Protein AF-A0A1F4UQS0-F1 (afdb_monomer_lite)

Sequence (115 aa):
MASIRRDNPEANWGNLLTGVVILVLIAAFSIWYFGNTSEDRGGLLNEIFNAQETQTEETAGTPNIVTVQAGEGLWQVAERVCGDGEMYNLIAAENGLSVWSEISEGQELTVSCNY

Secondary structure (DSSP, 8-state):
-HHHHHH-TTS-HHHHHHHHHHHHHHHHHHHHHHHT----HHHHHHHHHHHT-S-----TT-PEEEEPPTT--HHHHHHHHHS-GGGHHHHHHHTT--TT----TT-EEEE----

Structure (mmCIF, N/CA/C/O backbone):
data_AF-A0A1F4UQS0-F1
#
_entry.id   AF-A0A1F4UQS0-F1
#
loop_
_atom_site.group_PDB
_atom_site.id
_atom_site.type_symbol
_atom_site.label_atom_id
_atom_site.label_alt_id
_atom_site.label_comp_id
_atom_site.label_asym_id
_atom_site.label_entity_id
_atom_site.label_seq_id
_atom_site.pdbx_PDB_ins_code
_atom_site.Cartn_x
_atom_site.Cartn_y
_atom_site.Cartn_z
_atom_site.occupancy
_atom_site.B_iso_or_equiv
_atom_site.auth_seq_id
_atom_site.auth_comp_id
_atom_site.auth_asym_id
_atom_site.auth_atom_id
_atom_site.pdbx_PDB_model_num
ATOM 1 N N . MET A 1 1 ? 31.991 5.764 -45.089 1.00 57.94 1 MET A N 1
ATOM 2 C CA . MET A 1 1 ? 32.653 4.634 -44.387 1.00 57.94 1 MET A CA 1
ATOM 3 C C . MET A 1 1 ? 34.148 4.487 -44.694 1.00 57.94 1 MET A C 1
ATOM 5 O O . MET A 1 1 ? 34.861 4.071 -43.793 1.00 57.94 1 MET A O 1
ATOM 9 N N . ALA A 1 2 ? 34.643 4.793 -45.905 1.00 60.75 2 ALA A N 1
ATOM 10 C CA . ALA A 1 2 ? 36.057 4.578 -46.264 1.00 60.75 2 ALA A CA 1
ATOM 11 C C . ALA A 1 2 ? 37.062 5.450 -45.478 1.00 60.75 2 ALA A C 1
ATOM 13 O O . ALA A 1 2 ? 38.139 4.975 -45.140 1.00 60.75 2 ALA A O 1
ATOM 14 N N . SER A 1 3 ? 36.695 6.689 -45.130 1.00 64.88 3 SER A N 1
ATOM 15 C CA . SER A 1 3 ? 37.529 7.578 -44.307 1.00 64.88 3 SER A CA 1
ATOM 16 C C . SER A 1 3 ? 37.715 7.059 -42.877 1.00 64.88 3 SER A C 1
ATOM 18 O O . SER A 1 3 ? 38.834 7.006 -42.394 1.00 64.88 3 SER A O 1
ATOM 20 N N . ILE A 1 4 ? 36.645 6.586 -42.232 1.00 68.50 4 ILE A N 1
ATOM 21 C CA . ILE A 1 4 ? 36.682 6.187 -40.814 1.00 68.50 4 ILE A CA 1
ATOM 22 C C . ILE A 1 4 ? 37.437 4.863 -40.601 1.00 68.50 4 ILE A C 1
ATOM 24 O O . ILE A 1 4 ? 38.118 4.689 -39.597 1.00 68.50 4 ILE A O 1
ATOM 28 N N . ARG A 1 5 ? 37.382 3.939 -41.574 1.00 69.06 5 ARG A N 1
ATOM 29 C CA . ARG A 1 5 ? 38.172 2.691 -41.525 1.00 69.06 5 ARG A CA 1
ATOM 30 C C . ARG A 1 5 ? 39.670 2.935 -41.673 1.00 69.06 5 ARG A C 1
ATOM 32 O O . ARG A 1 5 ? 40.458 2.204 -41.092 1.00 69.06 5 ARG A O 1
ATOM 39 N N . ARG A 1 6 ? 40.054 3.944 -42.458 1.00 72.50 6 ARG A N 1
ATOM 40 C CA . ARG A 1 6 ? 41.457 4.320 -42.660 1.00 72.50 6 ARG A CA 1
ATOM 41 C C . ARG A 1 6 ? 42.071 4.887 -41.379 1.00 72.50 6 ARG A C 1
ATOM 43 O O . ARG A 1 6 ? 43.238 4.637 -41.114 1.00 72.50 6 ARG A O 1
ATOM 50 N N . ASP A 1 7 ? 41.276 5.609 -40.595 1.00 81.00 7 ASP A N 1
ATOM 51 C CA . ASP A 1 7 ? 41.738 6.246 -39.362 1.00 81.00 7 ASP A CA 1
ATOM 52 C C . ASP A 1 7 ? 41.728 5.263 -38.162 1.00 81.00 7 ASP A C 1
ATOM 54 O O . ASP A 1 7 ? 42.410 5.501 -37.170 1.00 81.00 7 ASP A O 1
ATOM 58 N N . ASN A 1 8 ? 41.008 4.132 -38.259 1.00 78.12 8 ASN A N 1
ATOM 59 C CA . ASN A 1 8 ? 41.021 3.046 -37.269 1.00 78.12 8 ASN A CA 1
ATOM 60 C C . ASN A 1 8 ? 41.015 1.648 -37.942 1.00 78.12 8 ASN A C 1
ATOM 62 O O . ASN A 1 8 ? 39.949 1.024 -38.066 1.00 78.12 8 ASN A O 1
ATOM 66 N N . PRO A 1 9 ? 42.189 1.170 -38.409 1.00 78.31 9 PRO A N 1
ATOM 67 C CA . PRO A 1 9 ? 42.309 -0.074 -39.172 1.00 78.31 9 PRO A CA 1
ATOM 68 C C . PRO A 1 9 ? 42.190 -1.343 -38.314 1.00 78.31 9 PRO A C 1
ATOM 70 O O . PRO A 1 9 ? 41.773 -2.374 -38.832 1.00 78.31 9 PRO A O 1
ATOM 73 N N . GLU A 1 10 ? 42.499 -1.262 -37.015 1.00 82.44 10 GLU A N 1
ATOM 74 C CA . GLU A 1 10 ? 42.408 -2.386 -36.064 1.00 82.44 10 GLU A CA 1
ATOM 75 C C . GLU A 1 10 ? 40.972 -2.620 -35.557 1.00 82.44 10 GLU A C 1
ATOM 77 O O . GLU A 1 10 ? 40.670 -3.632 -34.921 1.00 82.44 10 GLU A O 1
ATOM 82 N N . ALA A 1 11 ? 40.051 -1.684 -35.816 1.00 79.44 11 ALA A N 1
ATOM 83 C CA . ALA A 1 11 ? 38.670 -1.815 -35.374 1.00 79.44 11 ALA A CA 1
ATOM 84 C C . ALA A 1 11 ? 37.922 -2.920 -36.133 1.00 79.44 11 ALA A C 1
ATOM 86 O O . ALA A 1 11 ? 37.892 -2.969 -37.363 1.00 79.44 11 ALA A O 1
ATOM 87 N N . ASN A 1 12 ? 37.202 -3.764 -35.391 1.00 84.00 12 ASN A N 1
ATOM 88 C CA . ASN A 1 12 ? 36.303 -4.755 -35.972 1.00 84.00 12 ASN A CA 1
ATOM 89 C C . ASN A 1 12 ? 34.959 -4.108 -36.348 1.00 84.00 12 ASN A C 1
ATOM 91 O O . ASN A 1 12 ? 33.959 -4.180 -35.628 1.00 84.00 12 ASN A O 1
ATOM 95 N N . TRP A 1 13 ? 34.955 -3.466 -37.515 1.00 83.38 13 TRP A N 1
ATOM 96 C CA . TRP A 1 13 ? 33.788 -2.808 -38.104 1.00 83.38 13 TRP A CA 1
ATOM 97 C C . TRP A 1 13 ? 32.611 -3.761 -38.354 1.00 83.38 13 TRP A C 1
ATOM 99 O O . TRP A 1 13 ? 31.471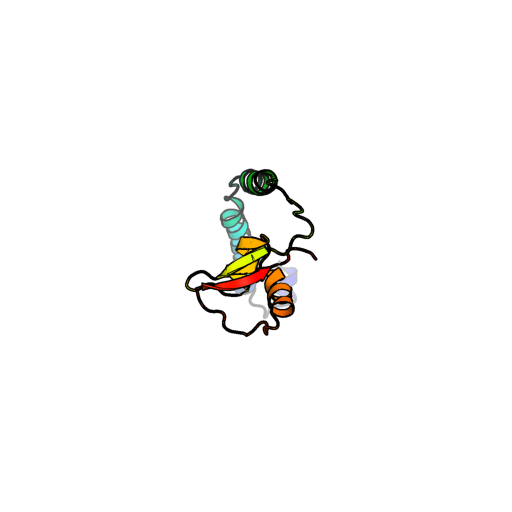 -3.303 -38.385 1.00 83.38 13 TRP A O 1
ATOM 109 N N . GLY A 1 14 ? 32.868 -5.066 -38.506 1.00 86.19 14 GLY A N 1
ATOM 110 C CA . GLY A 1 14 ? 31.823 -6.084 -38.621 1.00 86.19 14 GLY A CA 1
ATOM 111 C C . GLY A 1 14 ? 31.003 -6.179 -37.338 1.00 86.19 14 GLY A C 1
ATOM 112 O O . GLY A 1 14 ? 29.790 -5.998 -37.371 1.00 86.19 14 GLY A O 1
ATOM 113 N N . ASN A 1 15 ? 31.669 -6.348 -36.195 1.00 88.88 15 ASN A N 1
ATOM 114 C CA . ASN A 1 15 ? 31.002 -6.434 -34.893 1.00 88.88 15 ASN A CA 1
ATOM 115 C C . ASN A 1 15 ? 30.324 -5.114 -34.493 1.00 88.88 15 ASN A C 1
ATOM 117 O O . ASN A 1 15 ? 29.232 -5.140 -33.928 1.00 88.88 15 ASN A O 1
ATOM 121 N N . LEU A 1 16 ? 30.933 -3.966 -34.820 1.00 89.25 16 LEU A N 1
ATOM 122 C CA . LEU A 1 16 ? 30.338 -2.648 -34.569 1.00 89.25 16 LEU A CA 1
ATOM 123 C C . LEU A 1 16 ? 29.018 -2.471 -35.334 1.00 89.25 16 LEU A C 1
ATOM 125 O O . LEU A 1 16 ? 28.022 -2.042 -34.754 1.00 89.25 16 LEU A O 1
ATOM 129 N N . LEU A 1 17 ? 28.995 -2.827 -36.623 1.00 89.88 17 LEU A N 1
ATOM 130 C CA . LEU A 1 17 ? 27.776 -2.760 -37.431 1.00 89.88 17 LEU A CA 1
ATOM 131 C C . LEU A 1 17 ? 26.716 -3.738 -36.921 1.00 89.88 17 LEU A C 1
ATOM 133 O O . LEU A 1 17 ? 25.557 -3.349 -36.804 1.00 89.88 17 LEU A O 1
ATOM 137 N N . THR A 1 18 ? 27.105 -4.959 -36.545 1.00 91.94 18 THR A N 1
ATOM 138 C CA . THR A 1 18 ? 26.193 -5.935 -35.930 1.00 91.94 18 THR A CA 1
ATOM 139 C C . THR A 1 18 ? 25.558 -5.383 -34.654 1.00 91.94 18 THR A C 1
ATOM 141 O O . THR A 1 18 ? 24.345 -5.484 -34.484 1.00 91.94 18 THR A O 1
ATOM 144 N N . GLY A 1 19 ? 26.342 -4.735 -33.787 1.00 93.38 19 GLY A N 1
ATOM 145 C CA . GLY A 1 19 ? 25.832 -4.104 -32.568 1.00 93.38 19 GLY A CA 1
ATOM 146 C C . GLY A 1 19 ? 24.818 -2.993 -32.853 1.00 93.38 19 GLY A C 1
ATOM 147 O O . GLY A 1 19 ? 23.739 -2.979 -32.264 1.00 93.38 19 GLY A O 1
ATOM 148 N N . VAL A 1 20 ? 25.116 -2.101 -33.804 1.00 95.44 20 VAL A N 1
ATOM 149 C CA . VAL A 1 20 ? 24.188 -1.025 -34.203 1.00 95.44 20 VAL A CA 1
ATOM 150 C C . VAL A 1 20 ? 22.894 -1.596 -34.789 1.00 95.44 20 VAL A C 1
ATOM 152 O O . VAL A 1 20 ? 21.811 -1.122 -34.451 1.00 95.44 20 VAL A O 1
ATOM 155 N N . VAL A 1 21 ? 22.979 -2.643 -35.614 1.00 96.38 21 VAL A N 1
ATOM 156 C CA . VAL A 1 21 ? 21.799 -3.316 -36.181 1.00 96.38 21 VAL A CA 1
ATOM 157 C C . VAL A 1 21 ? 20.930 -3.925 -35.081 1.00 96.38 21 VAL A C 1
ATOM 159 O O . VAL A 1 21 ? 19.716 -3.739 -35.105 1.00 96.38 21 VAL A O 1
ATOM 162 N N . ILE A 1 22 ? 21.528 -4.585 -34.085 1.00 96.38 22 ILE A N 1
ATOM 163 C CA . ILE A 1 22 ? 20.788 -5.151 -32.947 1.00 96.38 22 ILE A CA 1
ATOM 164 C C . ILE A 1 22 ? 20.047 -4.050 -32.174 1.00 96.38 22 ILE A C 1
ATOM 166 O O . ILE A 1 22 ? 18.867 -4.216 -31.875 1.00 96.38 22 ILE A O 1
ATOM 170 N N . LEU A 1 23 ? 20.691 -2.910 -31.900 1.00 95.75 23 LEU A N 1
ATOM 171 C CA . LEU A 1 23 ? 20.048 -1.792 -31.196 1.00 95.75 23 LEU A CA 1
ATOM 172 C C . LEU A 1 23 ? 18.851 -1.225 -31.973 1.00 95.75 23 LEU A C 1
ATOM 174 O O . LEU A 1 23 ? 17.804 -0.964 -31.381 1.00 95.75 23 LEU A O 1
ATOM 178 N N . VAL A 1 24 ? 18.977 -1.083 -33.296 1.00 96.56 24 VAL A N 1
ATOM 179 C CA . VAL A 1 24 ? 17.876 -0.622 -34.158 1.00 96.56 24 VAL A CA 1
ATOM 180 C C . VAL A 1 24 ? 16.722 -1.628 -34.166 1.00 96.56 24 VAL A C 1
ATOM 182 O O . VAL A 1 24 ? 15.564 -1.225 -34.060 1.00 96.56 24 VAL A O 1
ATOM 185 N N . LEU A 1 25 ? 17.020 -2.930 -34.238 1.00 96.31 25 LEU A N 1
ATOM 186 C CA . LEU A 1 25 ? 16.005 -3.986 -34.198 1.00 96.31 25 LEU A CA 1
ATOM 187 C C . LEU A 1 25 ? 15.268 -4.023 -32.856 1.00 96.31 25 LEU A C 1
ATOM 189 O O . LEU A 1 25 ? 14.046 -4.117 -32.854 1.00 96.31 25 LEU A O 1
ATOM 193 N N . ILE A 1 26 ? 15.978 -3.900 -31.730 1.00 95.19 26 ILE A N 1
ATOM 194 C CA . ILE A 1 26 ? 15.362 -3.847 -30.395 1.00 95.19 26 ILE A CA 1
ATOM 195 C C . ILE A 1 26 ? 14.465 -2.615 -30.259 1.00 95.19 26 ILE A C 1
ATOM 197 O O . ILE A 1 26 ? 13.356 -2.731 -29.741 1.00 95.19 26 ILE A O 1
ATOM 201 N N . ALA A 1 27 ? 14.908 -1.447 -30.733 1.00 93.06 27 ALA A N 1
ATOM 202 C CA . ALA A 1 27 ? 14.107 -0.227 -30.683 1.00 93.06 27 ALA A CA 1
ATOM 203 C C . ALA A 1 27 ? 12.825 -0.360 -31.523 1.00 93.06 27 ALA A C 1
ATOM 205 O O . ALA A 1 27 ? 11.733 -0.082 -31.030 1.00 93.06 27 ALA A O 1
ATOM 206 N N . ALA A 1 28 ? 12.941 -0.859 -32.758 1.00 93.31 28 ALA A N 1
ATOM 207 C CA . ALA A 1 28 ? 11.793 -1.097 -33.632 1.00 93.31 28 ALA A CA 1
ATOM 208 C C . ALA A 1 28 ? 10.840 -2.159 -33.058 1.00 93.31 28 ALA A C 1
ATOM 210 O O . ALA A 1 28 ? 9.626 -1.961 -33.048 1.00 93.31 28 ALA A O 1
ATOM 211 N N . PHE A 1 29 ? 11.385 -3.256 -32.526 1.00 94.25 29 PHE A N 1
ATOM 212 C CA . PHE A 1 29 ? 10.613 -4.311 -31.874 1.00 94.25 29 PHE A CA 1
ATOM 213 C C . PHE A 1 29 ? 9.909 -3.808 -30.614 1.00 94.25 29 PHE A C 1
ATOM 215 O O . PHE A 1 29 ? 8.754 -4.146 -30.407 1.00 94.25 29 PHE A O 1
ATOM 222 N N . SER A 1 30 ? 10.551 -2.960 -29.808 1.00 91.56 30 SER A N 1
ATOM 223 C CA . SER A 1 30 ? 9.928 -2.360 -28.620 1.00 91.56 30 SER A CA 1
ATOM 224 C C . SER A 1 30 ? 8.748 -1.469 -29.009 1.00 91.56 30 SER A C 1
ATOM 226 O O . SER A 1 30 ? 7.683 -1.572 -28.409 1.00 91.56 30 SER A O 1
ATOM 228 N N . ILE A 1 31 ? 8.890 -0.648 -30.055 1.00 90.75 31 ILE A N 1
ATOM 229 C CA . ILE A 1 31 ? 7.789 0.186 -30.561 1.00 90.75 31 ILE A CA 1
ATOM 230 C C . ILE A 1 31 ? 6.644 -0.685 -31.093 1.00 90.75 31 ILE A C 1
ATOM 232 O O . ILE A 1 31 ? 5.485 -0.378 -30.848 1.00 90.75 31 ILE A O 1
ATOM 236 N N . TRP A 1 32 ? 6.941 -1.787 -31.782 1.00 89.06 32 TRP A N 1
ATOM 237 C CA . TRP A 1 32 ? 5.914 -2.700 -32.289 1.00 89.06 32 TRP A CA 1
ATOM 238 C C . TRP A 1 32 ? 5.230 -3.514 -31.175 1.00 89.06 32 TRP A C 1
ATOM 240 O O . TRP A 1 32 ? 4.007 -3.624 -31.154 1.00 89.06 32 TRP A O 1
ATOM 250 N N . TYR A 1 33 ? 6.003 -4.036 -30.221 1.00 89.12 33 TYR A N 1
ATOM 251 C CA . TYR A 1 33 ? 5.522 -4.873 -29.121 1.00 89.12 33 TYR A CA 1
ATOM 252 C C . TYR A 1 33 ? 4.730 -4.072 -28.081 1.00 89.12 33 TYR A C 1
ATOM 254 O O . TYR A 1 33 ? 3.685 -4.528 -27.628 1.00 89.12 33 TYR A O 1
ATOM 262 N N . PHE A 1 34 ? 5.191 -2.867 -27.727 1.00 83.50 34 PHE A N 1
ATOM 263 C CA . PHE A 1 34 ? 4.522 -2.015 -26.738 1.00 83.50 34 PHE A CA 1
ATOM 264 C C . PHE A 1 34 ? 3.572 -0.981 -27.360 1.00 83.50 34 PHE A C 1
ATOM 266 O O . PHE A 1 34 ? 2.649 -0.533 -26.688 1.00 83.50 34 PHE A O 1
ATOM 273 N N . GLY A 1 35 ? 3.761 -0.600 -28.627 1.00 71.25 35 GLY A N 1
ATOM 274 C CA . GLY A 1 35 ? 2.921 0.392 -29.311 1.00 71.25 35 GLY A CA 1
ATOM 275 C C . GLY A 1 35 ? 1.642 -0.173 -29.933 1.00 71.25 35 GLY A C 1
ATOM 276 O O . GLY A 1 35 ? 0.740 0.600 -30.247 1.00 71.25 35 GLY A O 1
ATOM 277 N N . ASN A 1 36 ? 1.520 -1.498 -30.087 1.00 63.69 36 ASN A N 1
ATOM 278 C CA . ASN A 1 36 ? 0.284 -2.125 -30.575 1.00 63.69 36 ASN A CA 1
ATOM 279 C C . ASN A 1 36 ? -0.779 -2.330 -29.478 1.00 63.69 36 ASN A C 1
ATOM 281 O O . ASN A 1 36 ? -1.909 -2.699 -29.782 1.00 63.69 36 ASN A O 1
ATOM 285 N N . THR A 1 37 ? -0.468 -2.042 -28.213 1.00 64.06 37 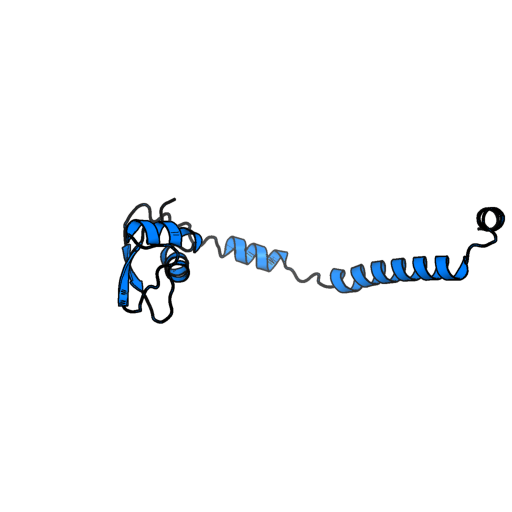THR A N 1
ATOM 286 C CA . THR A 1 37 ? -1.484 -1.955 -27.156 1.00 64.06 37 THR A CA 1
ATOM 287 C C . THR A 1 37 ? -1.990 -0.520 -27.073 1.00 64.06 37 THR A C 1
ATOM 289 O O . THR A 1 37 ? -1.799 0.176 -26.081 1.00 64.06 37 THR A O 1
ATOM 292 N N . SER A 1 38 ? -2.650 -0.072 -28.141 1.00 63.84 38 SER A N 1
ATOM 293 C CA . SER A 1 38 ? -3.621 1.023 -28.044 1.00 63.84 38 SER A CA 1
ATOM 294 C C . SER A 1 38 ? -4.957 0.426 -27.602 1.00 63.84 38 SER A C 1
ATOM 296 O O . SER A 1 38 ? -5.949 0.478 -28.318 1.00 63.84 38 SER A O 1
ATOM 298 N N . GLU A 1 39 ? -4.948 -0.240 -26.450 1.00 59.59 39 GLU A N 1
ATOM 299 C CA . GLU A 1 39 ? -6.180 -0.472 -25.712 1.00 59.59 39 GLU A CA 1
ATOM 300 C C . GLU A 1 39 ? -6.500 0.860 -25.044 1.00 59.59 39 GLU A C 1
ATOM 302 O O . GLU A 1 39 ? -5.599 1.458 -24.449 1.00 59.59 39 GLU A O 1
ATOM 307 N N . ASP A 1 40 ? -7.731 1.341 -25.212 1.00 57.28 40 ASP A N 1
ATOM 308 C CA . ASP A 1 40 ? -8.300 2.547 -24.608 1.00 57.28 40 ASP A CA 1
ATOM 309 C C . ASP A 1 40 ? -8.139 2.552 -23.072 1.00 57.28 40 ASP A C 1
ATOM 311 O O . ASP A 1 40 ? -9.084 2.444 -22.296 1.00 57.28 40 ASP A O 1
ATOM 315 N N . ARG A 1 41 ? -6.910 2.736 -22.588 1.00 55.22 41 ARG A N 1
ATOM 316 C CA . ARG A 1 41 ? -6.589 3.000 -21.184 1.00 55.22 41 ARG A CA 1
ATOM 317 C C . ARG A 1 41 ? -6.986 4.415 -20.783 1.00 55.22 41 ARG A C 1
ATOM 319 O O . ARG A 1 41 ? -6.997 4.720 -19.600 1.00 55.22 41 ARG A O 1
ATOM 326 N N . GLY A 1 42 ? -7.335 5.265 -21.749 1.00 51.19 42 GLY A N 1
ATOM 327 C CA . GLY A 1 42 ? -7.979 6.549 -21.491 1.00 51.19 42 GLY A CA 1
ATOM 328 C C . GLY A 1 42 ? -9.439 6.397 -21.065 1.00 51.19 42 GLY A C 1
ATOM 329 O O . GLY A 1 42 ? -9.904 7.201 -20.272 1.00 51.19 42 GLY A O 1
ATOM 330 N N . GLY A 1 43 ? -10.140 5.353 -21.526 1.00 57.97 43 GLY A N 1
ATOM 331 C CA . GLY A 1 43 ? -11.533 5.085 -21.156 1.00 57.97 43 GLY A CA 1
ATOM 332 C C . GLY A 1 43 ? -11.647 4.536 -19.739 1.00 57.97 43 GLY A C 1
ATOM 333 O O . GLY A 1 43 ? -12.317 5.135 -18.912 1.00 57.97 43 GLY A O 1
ATOM 334 N N . LEU A 1 44 ? -10.891 3.480 -19.419 1.00 56.34 44 LEU A N 1
ATOM 335 C CA . LEU A 1 44 ? -10.916 2.875 -18.083 1.00 56.34 44 LEU A CA 1
ATOM 336 C C . LEU A 1 44 ? -10.325 3.774 -16.998 1.00 56.34 44 LEU A C 1
ATOM 338 O O . LEU A 1 44 ? -10.852 3.791 -15.898 1.00 56.34 44 LEU A O 1
ATOM 342 N N . LEU A 1 45 ? -9.263 4.544 -17.265 1.00 56.69 45 LEU A N 1
ATOM 343 C CA . LEU A 1 45 ? -8.761 5.485 -16.258 1.00 56.69 45 LEU A CA 1
ATOM 344 C C . LEU A 1 45 ? -9.703 6.673 -16.080 1.00 56.69 45 LEU A C 1
ATOM 346 O O . LEU A 1 45 ? -9.850 7.119 -14.955 1.00 56.69 45 LEU A O 1
ATOM 350 N N . ASN A 1 46 ? -10.370 7.154 -17.135 1.00 59.03 46 ASN A N 1
ATOM 351 C CA . ASN A 1 46 ? -11.367 8.218 -17.015 1.00 59.03 46 ASN A CA 1
ATOM 352 C C . ASN A 1 46 ? -12.673 7.710 -16.385 1.00 59.03 46 ASN A C 1
ATOM 354 O O . ASN A 1 46 ? -13.329 8.477 -15.698 1.00 59.03 46 ASN A O 1
ATOM 358 N N . GLU A 1 47 ? -13.028 6.435 -16.552 1.00 60.47 47 GLU A N 1
ATOM 359 C CA . GLU A 1 47 ? -14.113 5.774 -15.821 1.00 60.47 47 GLU A CA 1
ATOM 360 C C . GLU A 1 47 ? -13.707 5.408 -14.392 1.00 60.47 47 GLU A C 1
ATOM 362 O O . GLU A 1 47 ? -14.562 5.457 -13.534 1.00 60.47 47 GLU A O 1
ATOM 367 N N . ILE A 1 48 ? -12.440 5.133 -14.071 1.00 58.69 48 ILE A N 1
ATOM 368 C CA . ILE A 1 48 ? -11.980 4.981 -12.677 1.00 58.69 48 ILE A CA 1
ATOM 369 C C . ILE A 1 48 ? -11.873 6.355 -11.998 1.00 58.69 48 ILE A C 1
ATOM 371 O O . ILE A 1 48 ? -12.249 6.478 -10.842 1.00 58.69 48 ILE A O 1
ATOM 375 N N . PHE A 1 49 ? -11.449 7.409 -12.703 1.00 56.19 49 PHE A N 1
ATOM 376 C CA . PHE A 1 49 ? -11.434 8.778 -12.168 1.00 56.19 49 PHE A CA 1
ATOM 377 C C . PHE A 1 49 ? -12.844 9.380 -12.054 1.00 56.19 49 PHE A C 1
ATOM 379 O O . PHE A 1 49 ? -13.093 10.108 -11.105 1.00 56.19 49 PHE A O 1
ATOM 386 N N . ASN A 1 50 ? -13.776 9.066 -12.970 1.00 61.00 50 ASN A N 1
ATOM 387 C CA . ASN A 1 50 ? -15.176 9.523 -12.885 1.00 61.00 50 ASN A CA 1
ATOM 388 C C . ASN A 1 50 ? -16.099 8.562 -12.105 1.00 61.00 50 ASN A C 1
ATOM 390 O O . ASN A 1 50 ? -17.135 9.002 -11.622 1.00 61.00 50 ASN A O 1
ATOM 394 N N . ALA A 1 51 ? -15.765 7.275 -11.941 1.00 57.56 51 ALA A N 1
ATOM 395 C CA . ALA A 1 51 ? -16.453 6.364 -11.008 1.00 57.56 51 ALA A CA 1
ATOM 396 C C . ALA A 1 51 ? -15.837 6.396 -9.600 1.00 57.56 51 ALA A C 1
ATOM 398 O O . ALA A 1 51 ? -16.453 5.911 -8.654 1.00 57.56 51 ALA A O 1
ATOM 399 N N . GLN A 1 52 ? -14.678 7.041 -9.443 1.00 51.84 52 GLN A N 1
ATOM 400 C CA . GLN A 1 52 ? -14.186 7.574 -8.176 1.00 51.84 52 GLN A CA 1
ATOM 401 C C . GLN A 1 52 ? -14.385 9.100 -8.109 1.00 51.84 52 GLN A C 1
ATOM 403 O O . GLN A 1 52 ? -13.563 9.831 -7.576 1.00 51.84 52 GLN A O 1
ATOM 408 N N . GLU A 1 53 ? -15.537 9.571 -8.586 1.00 55.03 53 GLU A N 1
ATOM 409 C CA . GLU A 1 53 ? -16.306 10.587 -7.864 1.00 55.03 53 GLU A CA 1
ATOM 410 C C . GLU A 1 53 ? -17.504 9.898 -7.192 1.00 55.03 53 GLU A C 1
ATOM 412 O O . GLU A 1 53 ? -18.663 10.245 -7.393 1.00 55.03 53 GLU A O 1
ATOM 417 N N . THR A 1 54 ? -17.227 8.885 -6.369 1.00 37.19 54 THR A N 1
ATOM 418 C CA . THR A 1 54 ? -18.093 8.617 -5.220 1.00 37.19 54 THR A CA 1
ATOM 419 C C . THR A 1 54 ? -17.384 9.206 -4.020 1.00 37.19 54 THR A C 1
ATOM 421 O O . THR A 1 54 ? -16.523 8.576 -3.424 1.00 37.19 54 THR A O 1
ATOM 424 N N . GLN A 1 55 ? -17.719 10.469 -3.766 1.00 38.81 55 GLN A N 1
ATOM 425 C CA . GLN A 1 55 ? -17.682 11.098 -2.456 1.00 38.81 55 GLN A CA 1
ATOM 426 C C . GLN A 1 55 ? -16.384 10.880 -1.662 1.00 38.81 55 GLN A C 1
ATOM 428 O O . GLN A 1 55 ? -16.267 9.985 -0.830 1.00 38.81 55 GLN A O 1
ATOM 433 N N . THR A 1 56 ? -15.506 11.882 -1.733 1.00 42.06 56 THR A N 1
ATOM 434 C CA . THR A 1 56 ? -15.067 12.527 -0.492 1.00 42.06 56 THR A CA 1
ATOM 435 C C . THR A 1 56 ? -16.328 12.963 0.268 1.00 42.06 56 THR A C 1
ATOM 437 O O . THR A 1 56 ? -16.739 14.119 0.234 1.00 42.06 56 THR A O 1
ATOM 440 N N . GLU A 1 57 ? -17.010 12.011 0.903 1.00 43.56 57 GLU A N 1
ATOM 441 C CA . GLU A 1 57 ? -17.788 12.299 2.089 1.00 43.56 57 GLU A CA 1
ATOM 442 C C . GLU A 1 57 ? -16.732 12.524 3.156 1.00 43.56 57 GLU A C 1
ATOM 444 O O . GLU A 1 57 ? -16.281 11.621 3.857 1.00 43.56 57 GLU A O 1
ATOM 449 N N . GLU A 1 58 ? -16.303 13.780 3.209 1.00 50.56 58 GLU A N 1
ATOM 450 C CA . GLU A 1 58 ? -15.883 14.463 4.413 1.00 50.56 58 GLU A CA 1
ATOM 451 C C . GLU A 1 58 ? -16.971 14.221 5.475 1.00 50.56 58 GLU A C 1
ATOM 453 O O . GLU A 1 58 ? -17.800 15.079 5.775 1.00 50.56 58 GLU A O 1
ATOM 458 N N . THR A 1 59 ? -17.006 13.013 6.043 1.00 44.97 59 THR A N 1
ATOM 459 C CA . THR A 1 59 ? -17.647 12.774 7.330 1.00 44.97 59 THR A CA 1
ATOM 460 C C . THR A 1 59 ? -16.680 13.337 8.350 1.00 44.97 59 THR A C 1
ATOM 462 O O . THR A 1 59 ? -15.939 12.625 9.026 1.00 44.97 59 THR A O 1
ATOM 465 N N . ALA A 1 60 ? -16.646 14.665 8.381 1.00 51.81 60 ALA A N 1
ATOM 466 C CA . ALA A 1 60 ? -15.959 15.428 9.386 1.00 51.81 60 ALA A CA 1
ATOM 467 C C . ALA A 1 60 ? -16.316 14.856 10.764 1.00 51.81 60 ALA A C 1
ATOM 469 O O . ALA A 1 60 ? -17.482 14.776 11.158 1.00 51.81 60 ALA A O 1
ATOM 470 N N . GLY A 1 61 ? -15.277 14.481 11.504 1.00 58.41 61 GLY A N 1
ATOM 471 C CA . GLY A 1 61 ? -15.250 14.744 12.935 1.00 58.41 61 GLY A CA 1
ATOM 472 C C . GLY A 1 61 ? -16.138 13.910 13.852 1.00 58.41 61 GLY A C 1
ATOM 473 O O . GLY A 1 61 ? -16.441 14.409 14.934 1.00 58.41 61 GLY A O 1
ATOM 474 N N . THR A 1 62 ? -16.527 12.675 13.508 1.00 61.16 62 THR A N 1
ATOM 475 C CA . THR A 1 62 ? -17.150 11.793 14.517 1.00 61.16 62 THR A CA 1
ATOM 476 C C . THR A 1 62 ? -16.292 10.557 14.782 1.00 61.16 62 THR A C 1
ATOM 478 O O . THR A 1 62 ? -16.129 9.742 13.874 1.00 61.16 62 THR A O 1
ATOM 481 N N . PRO A 1 63 ? -15.740 10.399 16.001 1.00 68.38 63 PRO A N 1
ATOM 482 C CA . PRO A 1 63 ? -15.082 9.165 16.404 1.00 68.38 63 PRO A CA 1
ATOM 483 C C . PRO A 1 63 ? -16.075 8.008 16.303 1.00 68.38 63 PRO A C 1
ATOM 485 O O . PRO A 1 63 ? -17.111 8.011 16.973 1.00 68.38 63 PRO A O 1
ATOM 488 N N . ASN A 1 64 ? -15.766 7.030 15.459 1.00 82.12 64 ASN A N 1
ATOM 489 C CA . ASN A 1 64 ? -16.558 5.818 15.319 1.00 82.12 64 ASN A CA 1
ATOM 490 C C . ASN A 1 64 ? -15.884 4.690 16.092 1.00 82.12 64 ASN A C 1
ATOM 492 O O . ASN A 1 64 ? -14.695 4.433 15.916 1.00 82.12 64 ASN A O 1
ATOM 496 N N . ILE A 1 65 ? -16.649 4.003 16.939 1.00 90.38 65 ILE A N 1
ATOM 497 C CA . ILE A 1 65 ? -16.190 2.764 17.564 1.00 90.38 65 ILE A CA 1
ATOM 498 C C . ILE A 1 65 ? -16.430 1.643 16.559 1.00 90.38 65 ILE A C 1
ATOM 500 O O . ILE A 1 65 ? -17.571 1.384 16.171 1.00 90.38 65 ILE A O 1
ATOM 504 N N . VAL A 1 66 ? -15.356 0.992 16.122 1.00 91.44 66 VAL A N 1
ATOM 505 C CA . VAL A 1 66 ? -15.411 -0.114 15.164 1.00 91.44 66 VAL A CA 1
ATOM 506 C C . VAL A 1 66 ? -14.842 -1.378 15.781 1.00 91.44 66 VAL A C 1
ATOM 508 O O . VAL A 1 66 ? -13.836 -1.348 16.486 1.00 91.44 66 VAL A O 1
ATOM 511 N N . THR A 1 67 ? -15.478 -2.507 15.495 1.00 93.31 67 THR A N 1
ATOM 512 C CA . THR A 1 67 ? -14.984 -3.819 15.906 1.00 93.31 67 THR A CA 1
ATOM 513 C C . THR A 1 67 ? -14.043 -4.377 14.841 1.00 93.31 67 THR A C 1
ATOM 515 O O . THR A 1 67 ? -14.367 -4.373 13.649 1.00 93.31 67 THR A O 1
ATOM 518 N N . VAL A 1 68 ? -12.883 -4.861 15.275 1.00 93.50 68 VAL A N 1
ATOM 519 C CA . VAL A 1 68 ? -11.879 -5.526 14.436 1.00 93.50 68 VAL A CA 1
ATOM 520 C C . VAL A 1 68 ? -12.414 -6.879 13.971 1.00 93.50 68 VAL A C 1
ATOM 522 O O . VAL A 1 68 ? -12.906 -7.671 14.780 1.00 93.50 68 VAL A O 1
ATOM 525 N N . GLN A 1 69 ? -12.323 -7.156 12.672 1.00 91.69 69 GLN A N 1
ATOM 526 C CA . GLN A 1 69 ? -12.738 -8.433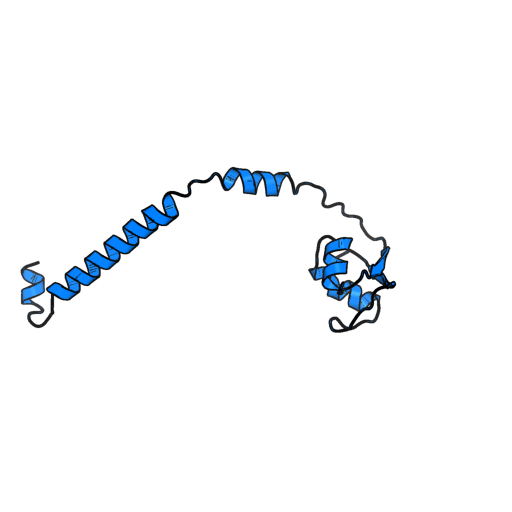 12.088 1.00 91.69 69 GLN A CA 1
ATOM 527 C C . GLN A 1 69 ? -11.594 -9.461 12.100 1.00 91.69 69 GLN A C 1
ATOM 529 O O . GLN A 1 69 ? -10.428 -9.134 12.326 1.00 91.69 69 GLN A O 1
ATOM 534 N N . ALA A 1 70 ? -11.926 -10.730 11.853 1.00 89.19 70 ALA A N 1
ATOM 535 C CA . ALA A 1 70 ? -10.962 -11.827 11.832 1.00 89.19 70 ALA A CA 1
ATOM 536 C C . ALA A 1 70 ? -9.807 -11.559 10.850 1.00 89.19 70 ALA A C 1
ATOM 538 O O . ALA A 1 70 ? -10.018 -11.441 9.644 1.00 89.19 70 ALA A O 1
ATOM 539 N N . GLY A 1 71 ? -8.577 -11.501 11.368 1.00 86.62 71 GLY A N 1
ATOM 540 C CA . GLY A 1 71 ? -7.370 -11.284 10.565 1.00 86.62 71 GLY A CA 1
ATOM 541 C C . GLY A 1 71 ? -7.138 -9.839 10.105 1.00 86.62 71 GLY A C 1
ATOM 542 O O . GLY A 1 71 ? -6.225 -9.610 9.311 1.00 86.62 71 GLY A O 1
ATOM 543 N N . GLU A 1 72 ? -7.924 -8.870 10.583 1.00 89.38 72 GLU A N 1
ATOM 544 C CA . GLU A 1 72 ? -7.673 -7.451 10.324 1.00 89.38 72 GLU A CA 1
ATOM 545 C C . GLU A 1 72 ? -6.534 -6.904 11.193 1.00 89.38 72 GLU A C 1
ATOM 547 O O . GLU A 1 72 ? -6.426 -7.200 12.382 1.00 89.38 72 GLU A O 1
ATOM 552 N N . GLY A 1 73 ? -5.701 -6.057 10.589 1.00 92.56 73 GLY A N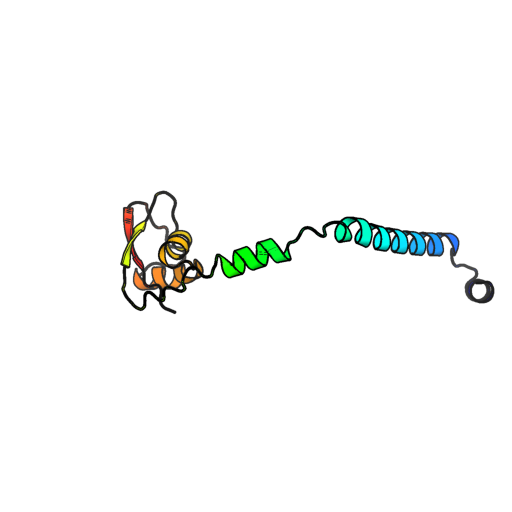 1
ATOM 553 C CA . GLY A 1 73 ? -4.752 -5.187 11.275 1.00 92.56 73 GLY A CA 1
ATOM 554 C C . GLY A 1 73 ? -5.201 -3.724 11.217 1.00 92.56 73 GLY A C 1
ATOM 555 O O . GLY A 1 73 ? -6.186 -3.379 10.563 1.00 92.56 73 GLY A O 1
ATOM 556 N N . LEU A 1 74 ? -4.456 -2.842 11.890 1.00 91.88 74 LEU A N 1
ATOM 557 C CA . LEU A 1 74 ? -4.781 -1.411 11.976 1.00 91.88 74 LEU A CA 1
ATOM 558 C C . LEU A 1 74 ? -4.913 -0.744 10.595 1.00 91.88 74 LEU A C 1
ATOM 560 O O . LEU A 1 74 ? -5.790 0.092 10.406 1.00 91.88 74 LEU A O 1
ATOM 564 N N . TRP A 1 75 ? -4.081 -1.148 9.629 1.00 92.81 75 TRP A N 1
ATOM 565 C CA . TRP A 1 75 ? -4.149 -0.660 8.248 1.00 92.81 75 TRP A CA 1
ATOM 566 C C . TRP A 1 75 ? -5.462 -1.042 7.566 1.00 92.81 75 TRP A C 1
ATOM 568 O O . TRP A 1 75 ? -6.106 -0.207 6.943 1.00 92.81 75 TRP A O 1
ATOM 578 N N . GLN A 1 76 ? -5.888 -2.300 7.688 1.00 92.62 76 GLN A N 1
ATOM 579 C CA . GLN A 1 76 ? -7.126 -2.776 7.070 1.00 92.62 76 GLN A CA 1
ATOM 580 C C . GLN A 1 76 ? -8.350 -2.092 7.681 1.00 92.62 76 GLN A C 1
ATOM 582 O O . GLN A 1 76 ? -9.289 -1.767 6.959 1.00 92.62 76 GLN A O 1
ATOM 587 N N . VAL A 1 77 ? -8.323 -1.827 8.990 1.00 91.44 77 VAL A N 1
ATOM 588 C CA . VAL A 1 77 ? -9.368 -1.044 9.661 1.00 91.44 77 VAL A CA 1
ATOM 589 C C . VAL A 1 77 ? -9.396 0.392 9.128 1.00 91.44 77 VAL A C 1
ATOM 591 O O . VAL A 1 77 ? -10.473 0.884 8.800 1.00 91.44 77 VAL A O 1
ATOM 594 N N . ALA A 1 78 ? -8.237 1.043 8.992 1.00 91.38 78 ALA A N 1
ATOM 595 C CA . ALA A 1 78 ? -8.120 2.394 8.439 1.00 91.38 78 ALA A CA 1
ATOM 596 C C . ALA A 1 78 ? -8.641 2.480 6.995 1.00 91.38 78 ALA A C 1
ATOM 598 O O . ALA A 1 78 ? -9.503 3.302 6.699 1.00 91.38 78 ALA A O 1
ATOM 599 N N . GLU A 1 79 ? -8.213 1.564 6.129 1.00 90.38 79 GLU A N 1
ATOM 600 C CA . GLU A 1 79 ? -8.663 1.479 4.737 1.00 90.38 79 GLU A CA 1
ATOM 601 C C . GLU A 1 79 ? -10.178 1.239 4.649 1.00 90.38 79 GLU A C 1
ATOM 603 O O . GLU A 1 79 ? -10.884 1.906 3.901 1.00 90.38 79 GLU A O 1
ATOM 608 N N . ARG A 1 80 ? -10.717 0.314 5.455 1.00 89.25 80 ARG A N 1
ATOM 609 C CA . ARG A 1 80 ? -12.145 -0.031 5.431 1.00 89.25 80 ARG A CA 1
ATOM 610 C C . ARG A 1 80 ? -13.040 1.090 5.961 1.00 89.25 80 ARG A C 1
ATOM 612 O O . ARG A 1 80 ? -14.169 1.224 5.496 1.00 89.25 80 ARG A O 1
ATOM 619 N N . VAL A 1 81 ? -12.592 1.814 6.986 1.00 87.94 81 VAL A N 1
ATOM 620 C CA . VAL A 1 81 ? -13.417 2.802 7.701 1.00 87.94 81 VAL A CA 1
ATOM 621 C C . VAL A 1 81 ? -13.223 4.207 7.142 1.00 87.94 81 VAL A C 1
ATOM 623 O O . VAL A 1 81 ? -14.199 4.936 7.000 1.00 87.94 81 VAL A O 1
ATOM 626 N N . CYS A 1 82 ? -11.987 4.577 6.818 1.00 85.19 82 CYS A N 1
ATOM 627 C CA . CYS A 1 82 ? -11.628 5.912 6.350 1.00 85.19 82 CYS A CA 1
ATOM 628 C C . CYS A 1 82 ? -11.375 5.980 4.840 1.00 85.19 82 CYS A C 1
ATOM 630 O O . CYS A 1 82 ? -11.211 7.077 4.317 1.00 85.19 82 CYS A O 1
ATOM 632 N N . GLY A 1 83 ? -11.313 4.840 4.140 1.00 86.19 83 GLY A N 1
ATOM 633 C CA . GLY A 1 83 ? -10.902 4.797 2.731 1.00 86.19 83 GLY A CA 1
ATOM 634 C C . GLY A 1 83 ? -9.417 5.106 2.516 1.00 86.19 83 GLY A C 1
ATOM 635 O O . GLY A 1 83 ? -8.982 5.219 1.376 1.00 86.19 83 GLY A O 1
ATOM 636 N N . ASP A 1 84 ? -8.661 5.269 3.604 1.00 86.62 84 ASP A N 1
ATOM 637 C CA . ASP A 1 84 ? -7.248 5.620 3.602 1.00 86.62 84 ASP A CA 1
ATOM 638 C C . ASP A 1 84 ? -6.521 4.816 4.683 1.00 86.62 84 ASP A C 1
ATOM 640 O O . ASP A 1 84 ? -6.609 5.099 5.885 1.00 86.62 84 ASP A O 1
ATOM 644 N N . GLY A 1 85 ? -5.805 3.782 4.245 1.00 87.12 8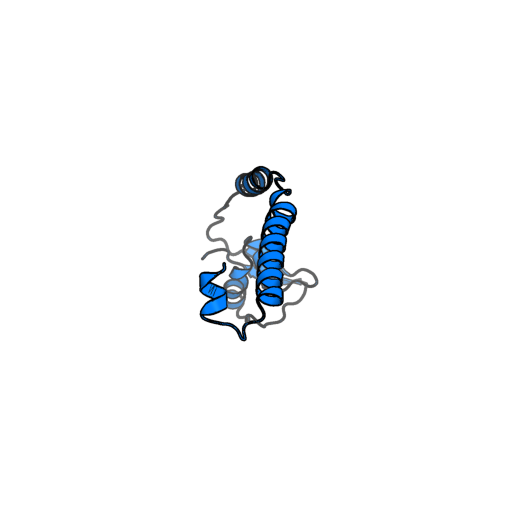5 GLY A N 1
ATOM 645 C CA . GLY A 1 85 ? -4.980 2.943 5.099 1.00 87.12 85 GLY A CA 1
ATOM 646 C C . GLY A 1 85 ? -3.894 3.700 5.864 1.00 87.12 85 GLY A C 1
ATOM 647 O O . GLY A 1 85 ? -3.513 3.240 6.942 1.00 87.12 85 GLY A O 1
ATOM 648 N N . GLU A 1 86 ? -3.446 4.873 5.394 1.00 89.69 86 GLU A N 1
ATOM 649 C CA . GLU A 1 86 ? -2.434 5.697 6.073 1.00 89.69 86 GLU A CA 1
ATOM 650 C C . GLU A 1 86 ? -2.936 6.279 7.404 1.00 89.69 86 GLU A C 1
ATOM 652 O O . GLU A 1 86 ? -2.137 6.683 8.246 1.00 89.69 86 GLU A O 1
ATOM 657 N N . MET A 1 87 ? -4.243 6.235 7.678 1.00 90.38 87 MET A N 1
ATOM 658 C CA . MET A 1 87 ? -4.813 6.689 8.955 1.00 90.38 87 MET A CA 1
ATOM 659 C C . MET A 1 87 ? -4.505 5.759 10.139 1.00 90.38 87 MET A C 1
ATOM 661 O O . MET A 1 87 ? -4.762 6.111 11.295 1.00 90.38 87 MET A O 1
ATOM 665 N N . TYR A 1 88 ? -3.926 4.579 9.902 1.00 91.81 88 TYR A N 1
ATOM 666 C CA . TYR A 1 88 ? -3.645 3.580 10.941 1.00 91.81 88 TYR A CA 1
ATOM 667 C C . TYR A 1 88 ? -2.812 4.118 12.119 1.00 91.81 88 TYR A C 1
ATOM 669 O O . TYR A 1 88 ? -3.016 3.694 13.258 1.00 91.81 88 TYR A O 1
ATOM 677 N N . ASN A 1 89 ? -1.896 5.065 11.882 1.00 92.38 89 ASN A N 1
ATOM 678 C CA . ASN A 1 89 ? -1.117 5.707 12.947 1.00 92.38 89 ASN A CA 1
ATOM 679 C C . ASN A 1 89 ? -1.967 6.584 13.869 1.00 92.38 89 ASN A C 1
ATOM 681 O O . ASN A 1 89 ? -1.704 6.614 15.072 1.00 92.38 89 ASN A O 1
ATOM 685 N N . LEU A 1 90 ? -2.979 7.272 13.335 1.00 91.00 90 LEU A N 1
ATOM 686 C CA . LEU A 1 90 ? -3.906 8.063 14.146 1.00 91.00 90 LEU A CA 1
ATOM 687 C C . LEU A 1 90 ? -4.794 7.146 14.987 1.00 91.00 90 LEU A C 1
ATOM 689 O O . LEU A 1 90 ? -4.914 7.354 16.192 1.00 91.00 90 LEU A O 1
ATOM 693 N N . ILE A 1 91 ? -5.302 6.065 14.387 1.00 91.75 91 ILE A N 1
ATOM 694 C CA . ILE A 1 91 ? -6.074 5.035 15.098 1.00 91.75 91 ILE A CA 1
ATOM 695 C C . ILE A 1 91 ? -5.239 4.418 16.227 1.00 91.75 91 ILE A C 1
ATOM 697 O O . ILE A 1 91 ? -5.722 4.273 17.351 1.00 91.75 91 ILE A O 1
ATOM 701 N N . ALA A 1 92 ? -3.974 4.077 15.963 1.00 93.06 92 ALA A N 1
ATOM 702 C CA . ALA A 1 92 ? -3.079 3.546 16.986 1.00 93.06 92 ALA A CA 1
ATOM 703 C C . ALA A 1 92 ? -2.916 4.536 18.150 1.00 93.06 92 ALA A C 1
ATOM 705 O O . ALA A 1 92 ? -3.113 4.165 19.307 1.00 93.06 92 ALA A O 1
ATOM 706 N N . ALA A 1 93 ? -2.629 5.803 17.842 1.00 91.50 93 ALA A N 1
ATOM 707 C CA . ALA A 1 93 ? -2.437 6.846 18.843 1.00 91.50 93 ALA A CA 1
ATOM 708 C C . ALA A 1 93 ? -3.694 7.086 19.697 1.00 91.50 93 ALA A C 1
ATOM 710 O O . ALA A 1 93 ? -3.590 7.182 20.920 1.00 91.50 93 ALA A O 1
ATOM 711 N N . GLU A 1 94 ? -4.874 7.132 19.076 1.00 91.19 94 GLU A N 1
ATOM 712 C CA . GLU A 1 94 ? -6.147 7.388 19.761 1.00 91.19 94 GLU A CA 1
ATOM 713 C C . GLU A 1 94 ? -6.558 6.241 20.698 1.00 91.19 94 GLU A C 1
ATOM 715 O O . GLU A 1 94 ? -7.147 6.475 21.752 1.00 91.19 94 GLU A O 1
ATOM 720 N N . ASN A 1 95 ? -6.162 5.007 20.378 1.00 92.62 95 ASN A N 1
ATOM 721 C CA . ASN A 1 95 ? -6.411 3.833 21.220 1.00 92.62 95 ASN A CA 1
ATOM 722 C C . ASN A 1 95 ? -5.253 3.507 22.179 1.00 92.62 95 ASN A C 1
ATOM 724 O O . ASN A 1 95 ? -5.282 2.472 22.846 1.00 92.62 95 ASN A O 1
ATOM 728 N N . GLY A 1 96 ? -4.222 4.358 22.259 1.00 93.06 96 GLY A N 1
ATOM 729 C CA . GLY A 1 96 ? -3.049 4.116 23.107 1.00 93.06 96 GLY A CA 1
ATOM 730 C C . GLY A 1 96 ? -2.226 2.890 22.689 1.00 93.06 96 GLY A C 1
ATOM 731 O O . GLY A 1 96 ? -1.535 2.292 23.516 1.00 93.06 96 GLY A O 1
ATOM 732 N N . LEU A 1 97 ? -2.315 2.503 21.418 1.00 92.81 97 LEU A N 1
ATOM 733 C CA . LEU A 1 97 ? -1.604 1.385 20.812 1.00 92.81 97 LEU A CA 1
ATOM 734 C C . LEU A 1 97 ? -0.335 1.872 20.103 1.00 92.81 97 LEU A C 1
ATOM 736 O O . LEU A 1 97 ? -0.217 3.017 19.669 1.00 92.81 97 LEU A O 1
ATOM 740 N N . SER A 1 98 ? 0.629 0.969 19.948 1.00 91.19 98 SER A N 1
ATOM 741 C CA . SER A 1 98 ? 1.721 1.169 19.000 1.00 91.19 98 SER A CA 1
ATOM 742 C C . SER A 1 98 ? 1.234 0.827 17.595 1.00 91.19 98 SER A C 1
ATOM 744 O O . SER A 1 98 ? 0.383 -0.040 17.422 1.00 91.19 98 SER A O 1
ATOM 746 N N . VAL A 1 99 ? 1.844 1.420 16.570 1.00 87.19 99 VAL A N 1
ATOM 747 C CA . VAL A 1 99 ? 1.631 1.003 15.172 1.00 87.19 99 VAL A CA 1
ATOM 748 C C . VAL A 1 99 ? 1.988 -0.470 14.925 1.00 87.19 99 VAL A C 1
ATOM 750 O O . VAL A 1 99 ? 1.519 -1.066 13.964 1.00 87.19 99 VAL A O 1
ATOM 753 N N . TRP A 1 100 ? 2.799 -1.059 15.809 1.00 86.75 100 TRP A N 1
ATOM 754 C CA . TRP A 1 100 ? 3.185 -2.471 15.791 1.00 86.75 100 TRP A CA 1
ATOM 755 C C . TRP A 1 100 ? 2.351 -3.343 16.730 1.00 86.75 100 TRP A C 1
ATOM 757 O O . TRP A 1 100 ? 2.645 -4.527 16.878 1.00 86.75 100 TRP A O 1
ATOM 767 N N . SER A 1 101 ? 1.374 -2.767 17.433 1.00 85.75 101 SER A N 1
ATOM 768 C CA . SER A 1 101 ? 0.523 -3.532 18.335 1.00 85.75 101 SER A CA 1
ATOM 769 C C . SER A 1 101 ? -0.317 -4.522 17.539 1.00 85.75 101 SER A C 1
ATOM 771 O O . SER A 1 101 ? -0.984 -4.157 16.572 1.00 85.75 101 SER A O 1
ATOM 773 N N . GLU A 1 102 ? -0.311 -5.775 17.983 1.00 87.38 102 GLU A N 1
ATOM 774 C CA . GLU A 1 102 ? -1.269 -6.764 17.510 1.00 87.38 102 GLU A CA 1
ATOM 775 C C . GLU A 1 102 ? -2.658 -6.399 18.041 1.00 87.38 102 GLU A C 1
ATOM 777 O O . GLU A 1 102 ? -2.832 -6.126 19.232 1.00 87.38 102 GLU A O 1
ATOM 782 N N . ILE A 1 103 ? -3.638 -6.385 17.143 1.00 91.62 103 ILE A N 1
ATOM 783 C CA . ILE A 1 103 ? -5.055 -6.236 17.471 1.00 91.62 103 ILE A CA 1
ATOM 784 C C . ILE A 1 103 ? -5.753 -7.570 17.225 1.00 91.62 103 ILE A C 1
ATOM 786 O O . ILE A 1 103 ? -5.350 -8.339 16.353 1.00 91.62 103 ILE A O 1
ATOM 790 N N . SER A 1 104 ? -6.766 -7.872 18.030 1.00 91.94 104 SER A N 1
ATOM 791 C CA . SER A 1 104 ? -7.493 -9.144 17.952 1.00 91.94 104 SER A CA 1
ATOM 792 C C . SER A 1 104 ? -8.896 -8.957 17.392 1.00 91.94 104 SER A C 1
ATOM 794 O O . SER A 1 104 ? -9.509 -7.907 17.567 1.00 91.94 104 SER A O 1
ATOM 796 N N . GLU A 1 105 ? -9.432 -10.001 16.763 1.00 92.31 105 GLU A N 1
ATOM 797 C CA . GLU A 1 105 ? -10.840 -10.049 16.369 1.00 92.31 105 GLU A CA 1
ATOM 798 C C . GLU A 1 105 ? -11.754 -9.738 17.564 1.00 92.31 105 GLU A C 1
ATOM 800 O O . GLU A 1 105 ? -11.532 -10.219 18.678 1.00 92.31 105 GLU A O 1
ATOM 805 N N . GLY A 1 106 ? -12.786 -8.928 17.334 1.00 91.31 106 GLY A N 1
ATOM 806 C CA . GLY A 1 106 ? -13.719 -8.511 18.377 1.00 91.31 106 GLY A CA 1
ATOM 807 C C . GLY A 1 106 ? -13.236 -7.327 19.219 1.00 91.31 106 GLY A C 1
ATOM 808 O O . GLY A 1 106 ? -14.004 -6.827 20.038 1.00 91.31 106 GLY A O 1
ATOM 809 N N . GLN A 1 107 ? -12.002 -6.852 19.028 1.00 93.50 107 GLN A N 1
ATOM 810 C CA . GLN A 1 107 ? -11.501 -5.660 19.706 1.00 93.50 107 GLN A CA 1
ATOM 811 C C . GLN A 1 107 ? -12.213 -4.408 19.189 1.00 93.50 107 GLN A C 1
ATOM 813 O O . GLN A 1 107 ? -12.352 -4.221 17.984 1.00 93.50 107 GLN A O 1
ATOM 818 N N . GLU A 1 108 ? -12.649 -3.539 20.095 1.00 94.69 108 GLU A N 1
ATOM 819 C CA . GLU A 1 108 ? -13.210 -2.237 19.740 1.00 94.69 108 GLU A CA 1
ATOM 820 C C . GLU A 1 108 ? -12.091 -1.197 19.623 1.00 94.69 108 GLU A C 1
ATOM 822 O O . GLU A 1 108 ? -11.238 -1.086 20.507 1.00 94.69 108 GLU A O 1
ATOM 827 N N . LEU A 1 109 ? -12.090 -0.447 18.522 1.00 92.62 109 LEU A N 1
ATOM 828 C CA . LEU A 1 109 ? -11.157 0.640 18.255 1.00 92.62 109 LEU A CA 1
ATOM 829 C C . LEU A 1 109 ? -11.929 1.929 18.001 1.00 92.62 109 LEU A C 1
ATOM 831 O O . LEU A 1 109 ? -12.884 1.953 17.226 1.00 92.62 109 LEU A O 1
ATOM 835 N N . THR A 1 110 ? -11.474 3.011 18.619 1.00 93.00 110 THR A N 1
ATOM 836 C CA . THR A 1 110 ? -11.894 4.369 18.273 1.00 93.00 110 THR A CA 1
ATOM 837 C C . THR A 1 110 ? -11.194 4.781 16.985 1.00 93.00 110 THR A C 1
ATOM 839 O O . THR A 1 110 ? -9.966 4.753 16.917 1.00 93.00 110 THR A O 1
AT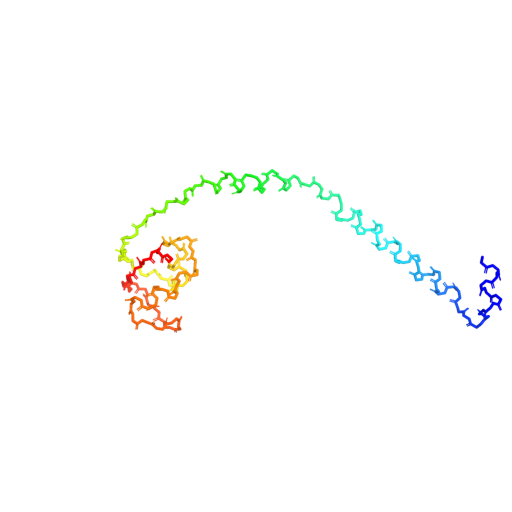OM 842 N N . VAL A 1 111 ? -11.958 5.135 15.957 1.00 89.50 111 VAL A N 1
ATOM 843 C CA . VAL A 1 111 ? -11.429 5.541 14.654 1.00 89.50 111 VAL A CA 1
ATOM 844 C C . VAL A 1 111 ? -11.925 6.937 14.311 1.00 89.50 111 VAL A C 1
ATOM 846 O O . VAL A 1 111 ? -13.131 7.182 14.255 1.00 89.50 111 VAL A O 1
ATOM 849 N N . SER A 1 112 ? -10.979 7.837 14.055 1.00 86.00 112 SER A N 1
ATOM 850 C CA . SER A 1 112 ? -11.218 9.193 13.572 1.00 86.00 112 SER A CA 1
ATOM 851 C C . SER A 1 112 ? -10.561 9.364 12.204 1.00 86.00 112 SER A C 1
ATOM 853 O O . SER A 1 112 ? -9.348 9.226 12.072 1.00 86.00 112 SER A O 1
ATOM 855 N N . CYS A 1 113 ? -11.363 9.663 11.182 1.00 85.19 113 CYS A N 1
ATOM 856 C CA . CYS A 1 113 ? -10.908 9.824 9.797 1.00 85.19 113 CYS A CA 1
ATOM 857 C C . CYS A 1 113 ? -10.606 11.294 9.457 1.00 85.19 113 CYS A C 1
ATOM 859 O O . CYS A 1 113 ? -11.026 11.791 8.416 1.00 85.19 113 CYS A O 1
ATOM 861 N N . ASN A 1 114 ? -9.945 12.017 10.366 1.00 76.94 114 ASN A N 1
ATOM 862 C CA . ASN A 1 114 ? -9.600 13.429 10.179 1.00 76.94 114 ASN A CA 1
ATOM 863 C C . ASN A 1 114 ? -8.076 13.585 10.112 1.00 76.94 114 ASN A C 1
ATOM 865 O O . ASN A 1 114 ? -7.378 13.043 10.969 1.00 76.94 114 ASN A O 1
ATOM 869 N N . TYR A 1 115 ? -7.598 14.329 9.110 1.00 60.22 115 TYR A N 1
ATOM 870 C CA . TYR A 1 115 ? -6.187 14.698 8.936 1.00 60.22 115 TYR A CA 1
ATOM 871 C C . TYR A 1 115 ? -5.778 15.881 9.822 1.00 60.22 115 TYR A C 1
ATOM 873 O O . TYR A 1 115 ? -6.597 16.818 9.982 1.00 60.22 115 TYR A O 1
#

Organism: NCBI:txid1802617

Radius of gyration: 29.24 Å; chains: 1; bounding box: 60×27×69 Å

Foldseek 3Di:
DVVVCVVPVVDPVVVVVVVVVVVVVVVVVCCVVVVVPPPPPVVVVVCVVVVVPPDPPCPPDDWDWDFAAAPDDLLNVCCVPQVGSVQSCVQCVQQVHDSPDDDHGRDITTGDNDD

InterPro domains:
  IPR036779 LysM domain superfamily [G3DSA:3.10.350.10] (51-114)

pLDDT: mean 79.67, std 16.15, range [37.19, 96.56]